Protein AF-A0A8J8GZQ0-F1 (afdb_monomer_lite)

Sequence (109 aa):
MQPTHFARNVGDPSVEITRISDRHWHALEDDQVVGRGEASPRPDGRLFLSIDAWHGTTFDRLARAMLAGLPKPLYTVVDEADHELRHQWERSGFTTGRREWELLVPTGP

pLDDT: mean 89.58, std 16.34, range [37.69, 98.75]

Secondary structure (DSSP, 8-state):
-PPP-----------EEEEEETTEEEEEETTEEEEEEEEEE-TTS-EEEEEEESSHHHHHHHHHHHHHHSPSPEE----TT-HHHHHHHHHTT----------------

Foldseek 3Di:
DDPDDPPPPPPPQDFDWDDPDLFKIFTDGPNDGQKIKGWDADPVRAIEIDIDGPDLVSLLVNLVVDVVSDDDDYHYDDDPVCPVVVVSVVVSVDDDDDDDDDDDDDPDD

Radius of gyration: 18.65 Å; chains: 1; bounding box: 48×33×66 Å

Structure (mmCIF, N/CA/C/O backbone):
data_AF-A0A8J8GZQ0-F1
#
_entry.id   AF-A0A8J8GZQ0-F1
#
loop_
_atom_site.group_PDB
_atom_site.id
_atom_site.type_symbol
_atom_site.label_atom_id
_atom_site.label_alt_id
_atom_site.label_comp_id
_atom_site.label_asym_id
_atom_site.label_entity_id
_atom_site.label_seq_id
_atom_site.pdbx_PDB_ins_code
_atom_site.Cartn_x
_atom_site.Cartn_y
_atom_site.Cartn_z
_atom_site.occupancy
_atom_site.B_iso_or_equiv
_atom_site.auth_seq_id
_atom_site.auth_comp_id
_atom_site.auth_asym_id
_atom_site.auth_atom_id
_atom_site.pdbx_PDB_model_num
ATOM 1 N N . MET A 1 1 ? 36.432 -10.628 -37.897 1.00 40.78 1 MET A N 1
ATOM 2 C CA . MET A 1 1 ? 35.692 -11.132 -36.721 1.00 40.78 1 MET A CA 1
ATOM 3 C C . MET A 1 1 ? 34.780 -10.017 -36.237 1.00 40.78 1 MET A C 1
ATOM 5 O O . MET A 1 1 ? 35.281 -9.041 -35.702 1.00 40.78 1 MET A O 1
ATOM 9 N N . GLN A 1 2 ? 33.482 -10.102 -36.527 1.00 37.69 2 GLN A N 1
ATOM 10 C CA . GLN A 1 2 ? 32.468 -9.226 -35.929 1.00 37.69 2 GLN A CA 1
ATOM 11 C C . GLN A 1 2 ? 31.944 -9.904 -34.657 1.00 37.69 2 GLN A C 1
ATOM 13 O O . GLN A 1 2 ? 31.801 -11.129 -34.673 1.00 37.69 2 GLN A O 1
ATOM 18 N N . PRO A 1 3 ? 31.655 -9.166 -33.574 1.00 38.28 3 PRO A N 1
ATOM 19 C CA . PRO A 1 3 ? 30.950 -9.745 -32.446 1.00 38.28 3 PRO A CA 1
ATOM 20 C C . PRO A 1 3 ? 29.499 -9.992 -32.871 1.00 38.28 3 PRO A C 1
ATOM 22 O O . PRO A 1 3 ? 28.787 -9.079 -33.286 1.00 38.28 3 PRO A O 1
ATOM 25 N N . THR A 1 4 ? 29.083 -11.252 -32.822 1.00 46.50 4 THR A N 1
ATOM 26 C CA . THR A 1 4 ? 27.704 -11.676 -33.053 1.00 46.50 4 THR A CA 1
ATOM 27 C C . THR A 1 4 ? 26.788 -10.985 -32.052 1.00 46.50 4 THR A C 1
ATOM 29 O O . THR A 1 4 ? 26.922 -11.154 -30.841 1.00 46.50 4 THR A O 1
ATOM 32 N N . HIS A 1 5 ? 25.853 -10.204 -32.582 1.00 48.38 5 HIS A N 1
ATOM 33 C CA . HIS A 1 5 ? 24.752 -9.608 -31.846 1.00 48.38 5 HIS A CA 1
ATOM 34 C C . HIS A 1 5 ? 23.928 -10.744 -31.219 1.00 48.38 5 HIS A C 1
ATOM 36 O O . HIS A 1 5 ? 23.275 -11.506 -31.934 1.00 48.38 5 HIS A O 1
ATOM 42 N N . PHE A 1 6 ? 23.955 -10.884 -29.893 1.00 50.91 6 PHE A N 1
ATOM 43 C CA . PHE A 1 6 ? 22.961 -11.697 -29.202 1.00 50.91 6 PHE A CA 1
ATOM 44 C C . PHE A 1 6 ? 21.635 -10.948 -29.303 1.00 50.91 6 PHE A C 1
ATOM 46 O O . PHE A 1 6 ? 21.379 -9.995 -28.568 1.00 50.91 6 PHE A O 1
ATOM 53 N N . ALA A 1 7 ? 20.800 -11.337 -30.263 1.00 42.06 7 ALA A N 1
ATOM 54 C CA . ALA A 1 7 ? 19.395 -10.976 -30.256 1.00 42.06 7 ALA A CA 1
ATOM 55 C C . ALA A 1 7 ? 18.756 -11.678 -29.053 1.00 42.06 7 ALA A C 1
ATOM 57 O O . ALA A 1 7 ? 18.333 -12.831 -29.124 1.00 42.06 7 ALA A O 1
ATOM 58 N N . ARG A 1 8 ? 18.750 -10.992 -27.911 1.00 44.91 8 ARG A N 1
ATOM 59 C CA . ARG A 1 8 ? 17.936 -11.381 -26.771 1.00 44.91 8 ARG A CA 1
ATOM 60 C C . ARG A 1 8 ? 16.495 -11.098 -27.198 1.00 44.91 8 ARG A C 1
ATOM 62 O O . ARG A 1 8 ? 16.062 -9.952 -27.176 1.00 44.91 8 ARG A O 1
ATOM 69 N N . ASN A 1 9 ? 15.761 -12.125 -27.624 1.00 52.22 9 ASN A N 1
ATOM 70 C CA . ASN A 1 9 ? 14.302 -12.082 -27.537 1.00 52.22 9 ASN A CA 1
ATOM 71 C C . ASN A 1 9 ? 13.967 -12.131 -26.041 1.00 52.22 9 ASN A C 1
ATOM 73 O O . ASN A 1 9 ? 13.685 -13.192 -25.492 1.00 52.22 9 ASN A O 1
ATOM 77 N N . VAL A 1 10 ? 14.115 -10.991 -25.359 1.00 48.06 10 VAL A N 1
ATOM 78 C CA . VAL A 1 10 ? 13.599 -10.805 -24.005 1.00 48.06 10 VAL A CA 1
ATOM 79 C C . VAL A 1 10 ? 12.099 -10.684 -24.178 1.00 48.06 10 VAL A C 1
ATOM 81 O O . VAL A 1 10 ? 11.608 -9.646 -24.613 1.00 48.06 10 VAL A O 1
ATOM 84 N N . GLY A 1 11 ? 11.370 -11.761 -23.890 1.00 47.34 11 GLY A N 1
ATOM 85 C CA . GLY A 1 11 ? 10.017 -11.570 -23.391 1.00 47.34 11 GLY A CA 1
ATOM 86 C C . GLY A 1 11 ? 10.150 -10.631 -22.202 1.00 47.34 11 GLY A C 1
ATOM 87 O O . GLY A 1 11 ? 10.937 -10.929 -21.307 1.00 47.34 11 GLY A O 1
ATOM 88 N N . ASP A 1 12 ? 9.510 -9.466 -22.291 1.00 53.56 12 ASP A N 1
ATOM 89 C CA . ASP A 1 12 ? 9.480 -8.434 -21.252 1.00 53.56 12 ASP A CA 1
ATOM 90 C C . ASP A 1 12 ? 9.444 -9.117 -19.878 1.00 53.56 12 ASP A C 1
ATOM 92 O O . ASP A 1 12 ? 8.568 -9.973 -19.686 1.00 53.56 12 ASP A O 1
ATOM 96 N N . PRO A 1 13 ? 10.430 -8.880 -18.993 1.00 59.94 13 PRO A N 1
ATOM 97 C CA . PRO A 1 13 ? 10.562 -9.667 -17.781 1.00 59.94 13 PRO A CA 1
ATOM 98 C C . PRO A 1 13 ? 9.242 -9.611 -17.005 1.00 59.94 13 PRO A C 1
ATOM 100 O O . PRO A 1 13 ? 8.713 -8.555 -16.644 1.00 59.94 13 PRO A O 1
ATOM 103 N N . SER A 1 14 ? 8.607 -10.776 -16.881 1.00 82.69 14 SER A N 1
ATOM 104 C CA . SER A 1 14 ? 7.237 -10.844 -16.401 1.00 82.69 14 SER A CA 1
ATOM 105 C C . SER A 1 14 ? 7.252 -10.777 -14.885 1.00 82.69 14 SER A C 1
ATOM 107 O O . SER A 1 14 ? 7.448 -11.791 -14.225 1.00 82.69 14 SER A O 1
ATOM 109 N N . VAL A 1 15 ? 7.015 -9.588 -14.337 1.00 92.06 15 VAL A N 1
ATOM 110 C CA . VAL A 1 15 ? 6.839 -9.421 -12.893 1.00 92.06 15 VAL A CA 1
ATOM 111 C C . VAL A 1 15 ? 5.642 -10.255 -12.416 1.00 92.06 15 VAL A C 1
ATOM 113 O O . VAL A 1 15 ? 4.492 -9.951 -12.773 1.00 92.06 15 VAL A O 1
ATOM 116 N N . GLU A 1 16 ? 5.914 -11.283 -11.611 1.00 95.19 16 GLU A N 1
ATOM 117 C CA . GLU A 1 16 ? 4.924 -12.140 -10.950 1.00 95.19 16 GLU A CA 1
ATOM 118 C C . GLU A 1 16 ? 4.596 -11.589 -9.559 1.00 95.19 16 GLU A C 1
ATOM 120 O O . GLU A 1 16 ? 5.492 -11.202 -8.811 1.00 95.19 16 GLU A O 1
ATOM 125 N N . ILE A 1 17 ? 3.309 -11.547 -9.198 1.00 97.38 17 ILE A N 1
ATOM 126 C CA . ILE A 1 17 ? 2.867 -11.097 -7.873 1.00 97.38 17 ILE A CA 1
ATOM 127 C C . ILE A 1 17 ? 2.395 -12.290 -7.047 1.00 97.38 17 ILE A C 1
ATOM 129 O O . ILE A 1 17 ? 1.372 -12.899 -7.361 1.00 97.38 17 ILE A O 1
ATOM 133 N N . THR A 1 18 ? 3.070 -12.541 -5.930 1.00 96.81 18 THR A N 1
ATOM 134 C CA . THR A 1 18 ? 2.761 -13.643 -5.015 1.00 96.81 18 THR A CA 1
ATOM 135 C C . THR A 1 18 ? 2.321 -13.098 -3.666 1.00 96.81 18 THR A C 1
ATOM 137 O O . THR A 1 18 ? 3.043 -12.337 -3.022 1.00 96.81 18 THR A O 1
ATOM 140 N N . ARG A 1 19 ? 1.139 -13.512 -3.197 1.00 97.56 19 ARG A N 1
ATOM 141 C CA . ARG A 1 19 ? 0.699 -13.269 -1.818 1.00 97.56 19 ARG A CA 1
ATOM 142 C C . ARG A 1 19 ? 1.377 -14.288 -0.908 1.00 97.56 19 ARG A C 1
ATOM 144 O O . ARG A 1 19 ? 1.025 -15.461 -0.927 1.00 97.56 19 ARG A O 1
ATOM 151 N N . ILE A 1 20 ? 2.356 -13.841 -0.131 1.00 97.00 20 ILE A N 1
ATOM 152 C CA . ILE A 1 20 ? 3.182 -14.713 0.719 1.00 97.00 20 ILE A CA 1
ATOM 153 C C . ILE A 1 20 ? 2.588 -14.911 2.120 1.00 97.00 20 ILE A C 1
ATOM 155 O O . ILE A 1 20 ? 2.977 -15.823 2.842 1.00 97.00 20 ILE A O 1
ATOM 159 N N . SER A 1 21 ? 1.644 -14.057 2.518 1.00 96.50 21 SER A N 1
ATOM 160 C CA . SER A 1 21 ? 0.809 -14.234 3.708 1.00 96.50 21 SER A CA 1
ATOM 161 C C . SER A 1 21 ? -0.487 -13.439 3.563 1.00 96.50 21 SER A C 1
ATOM 163 O O . SER A 1 21 ? -0.650 -12.666 2.616 1.00 96.50 21 SER A O 1
ATOM 165 N N . ASP A 1 22 ? -1.389 -13.540 4.538 1.00 95.12 22 ASP A N 1
ATOM 166 C CA . ASP A 1 22 ? -2.644 -12.779 4.562 1.00 95.12 22 ASP A CA 1
ATOM 167 C C . ASP A 1 22 ? -2.463 -11.268 4.360 1.00 95.12 22 ASP A C 1
ATOM 169 O O . ASP A 1 22 ? -3.403 -10.586 3.959 1.00 95.12 22 ASP A O 1
ATOM 173 N N . ARG A 1 23 ? -1.279 -10.715 4.628 1.00 97.00 23 ARG A N 1
ATOM 174 C CA . ARG A 1 23 ? -1.036 -9.267 4.591 1.00 97.00 23 ARG A CA 1
ATOM 175 C C . ARG A 1 23 ? 0.227 -8.851 3.852 1.00 97.00 23 ARG A C 1
ATOM 177 O O . ARG A 1 23 ? 0.562 -7.674 3.892 1.00 97.00 23 ARG A O 1
ATOM 184 N N . HIS A 1 24 ? 0.905 -9.783 3.189 1.00 98.50 24 HIS A N 1
ATOM 185 C CA . HIS A 1 24 ? 2.155 -9.489 2.497 1.00 98.50 24 HIS A CA 1
ATOM 186 C C . HIS A 1 24 ? 2.158 -10.057 1.084 1.00 98.50 24 HIS A C 1
ATOM 188 O O . HIS A 1 24 ? 1.732 -11.192 0.848 1.00 98.50 24 HIS A O 1
ATOM 194 N N . TRP A 1 25 ? 2.700 -9.267 0.165 1.00 98.62 25 TRP A N 1
ATOM 195 C CA . TRP A 1 25 ? 2.886 -9.598 -1.239 1.00 98.62 25 TRP A CA 1
ATOM 196 C C . TRP A 1 25 ? 4.327 -9.333 -1.645 1.00 98.62 25 TRP A C 1
ATOM 198 O O . TRP A 1 25 ? 4.924 -8.350 -1.209 1.00 98.62 25 TRP A O 1
ATOM 208 N N . HIS A 1 26 ? 4.856 -10.178 -2.519 1.00 98.56 26 HIS A N 1
ATOM 209 C CA . HIS A 1 26 ? 6.108 -9.947 -3.225 1.00 98.56 26 HIS A CA 1
ATOM 210 C C . HIS A 1 26 ? 5.841 -9.825 -4.722 1.00 98.56 26 HIS A C 1
ATOM 212 O O . HIS A 1 26 ? 5.012 -10.552 -5.268 1.00 98.56 26 HIS A O 1
ATOM 218 N N . ALA A 1 27 ? 6.571 -8.921 -5.365 1.00 98.06 27 ALA A N 1
ATOM 219 C CA . ALA A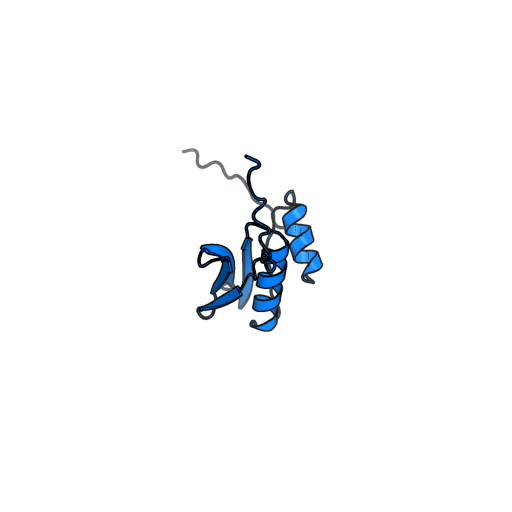 1 27 ? 6.756 -8.890 -6.802 1.00 98.06 27 ALA A CA 1
ATOM 220 C C . ALA A 1 27 ? 8.113 -9.514 -7.130 1.00 98.06 27 ALA A C 1
ATOM 222 O O . ALA A 1 27 ? 9.131 -9.080 -6.584 1.00 98.06 27 ALA A O 1
ATOM 223 N N . LEU A 1 28 ? 8.113 -10.528 -7.988 1.00 96.69 28 LEU A N 1
ATOM 224 C CA . LEU A 1 28 ? 9.294 -11.284 -8.379 1.00 96.69 28 LEU A CA 1
ATOM 225 C C . LEU A 1 28 ? 9.604 -11.056 -9.857 1.00 96.69 28 LEU A C 1
ATOM 227 O O . LEU A 1 28 ? 8.710 -11.121 -10.699 1.00 96.69 28 LEU A O 1
ATOM 231 N N . GLU A 1 29 ? 10.872 -10.812 -10.154 1.00 93.94 29 GLU A N 1
ATOM 232 C CA . GLU A 1 29 ? 11.435 -10.752 -11.501 1.00 93.94 29 GLU A CA 1
ATOM 233 C C . GLU A 1 29 ? 12.716 -11.587 -11.493 1.00 93.94 29 GLU A C 1
ATOM 235 O O . GLU A 1 29 ? 13.598 -11.322 -10.681 1.00 93.94 29 GLU A O 1
ATOM 240 N N . ASP A 1 30 ? 12.794 -12.631 -12.324 1.00 90.38 30 ASP A N 1
ATOM 241 C CA . ASP A 1 30 ? 13.918 -13.584 -12.337 1.00 90.38 30 ASP A CA 1
ATOM 242 C C . ASP A 1 30 ? 14.296 -14.094 -10.921 1.00 90.38 30 ASP A C 1
ATOM 244 O O . ASP A 1 30 ? 15.457 -14.073 -10.515 1.00 90.38 30 ASP A O 1
ATOM 248 N N . ASP A 1 31 ? 13.285 -14.507 -10.140 1.00 87.12 31 ASP A N 1
ATOM 249 C CA . ASP A 1 31 ? 13.379 -14.943 -8.731 1.00 87.12 31 ASP A CA 1
ATOM 250 C C . ASP A 1 31 ? 13.888 -13.882 -7.731 1.00 87.12 31 ASP A C 1
ATOM 252 O O . ASP A 1 31 ? 14.038 -14.151 -6.534 1.00 87.12 31 ASP A O 1
ATOM 256 N N . GLN A 1 32 ? 14.097 -12.644 -8.178 1.00 94.62 32 GLN A N 1
ATOM 257 C CA . GLN A 1 32 ? 14.477 -11.525 -7.332 1.00 94.62 32 GLN A CA 1
ATOM 258 C C . GLN A 1 32 ? 13.251 -10.734 -6.878 1.00 94.62 32 GLN A C 1
ATOM 260 O O . GLN A 1 32 ? 12.377 -10.391 -7.669 1.00 94.62 32 GLN A O 1
ATOM 265 N N . VAL A 1 33 ? 13.195 -10.391 -5.588 1.00 97.19 33 VAL A N 1
ATOM 266 C CA . VAL A 1 33 ? 12.141 -9.510 -5.066 1.00 97.19 33 VAL A CA 1
ATOM 267 C C . VAL A 1 33 ? 12.408 -8.077 -5.521 1.00 97.19 33 VAL A C 1
ATOM 269 O O . VAL A 1 33 ? 13.283 -7.407 -4.971 1.00 97.19 33 VAL A O 1
ATOM 272 N N . VAL A 1 34 ? 11.619 -7.617 -6.489 1.00 97.69 34 VAL A N 1
ATOM 273 C CA . VAL A 1 34 ? 11.672 -6.265 -7.077 1.00 97.69 34 VAL A CA 1
ATOM 274 C C . VAL A 1 34 ? 10.598 -5.326 -6.526 1.00 97.69 34 VAL A C 1
ATOM 276 O O . VAL A 1 34 ? 10.539 -4.144 -6.871 1.00 97.69 34 VAL A O 1
ATOM 279 N N . GLY A 1 35 ? 9.733 -5.847 -5.656 1.00 98.19 35 GLY A N 1
ATOM 280 C CA . GLY A 1 35 ? 8.783 -5.047 -4.901 1.00 98.19 35 GLY A CA 1
ATOM 281 C C . GLY A 1 35 ? 8.093 -5.830 -3.792 1.00 98.19 35 GLY A C 1
ATOM 282 O O . GLY A 1 35 ? 8.030 -7.062 -3.807 1.00 98.19 35 GLY A O 1
ATOM 283 N N . ARG A 1 36 ? 7.575 -5.102 -2.810 1.00 98.75 36 ARG A N 1
ATOM 284 C CA . ARG A 1 36 ? 6.855 -5.623 -1.652 1.00 98.75 36 ARG A CA 1
ATOM 285 C C . ARG A 1 36 ? 5.606 -4.798 -1.418 1.00 98.75 36 ARG A C 1
ATOM 287 O O . ARG A 1 36 ? 5.621 -3.583 -1.575 1.00 98.75 36 ARG A O 1
ATOM 294 N N . GLY A 1 37 ? 4.540 -5.474 -1.019 1.00 98.62 37 GLY A N 1
ATOM 295 C CA . GLY A 1 37 ? 3.312 -4.849 -0.554 1.00 98.62 37 GLY A CA 1
ATOM 296 C C . GLY A 1 37 ? 2.962 -5.355 0.837 1.00 98.62 37 GLY A C 1
ATOM 297 O O . GLY A 1 37 ? 3.034 -6.560 1.085 1.00 98.62 37 GLY A O 1
ATOM 298 N N . GLU A 1 38 ? 2.556 -4.455 1.724 1.00 98.69 38 GLU A N 1
ATOM 299 C CA . GLU A 1 38 ? 2.091 -4.784 3.071 1.00 98.69 38 GLU A CA 1
ATOM 300 C C . GLU A 1 38 ? 0.731 -4.136 3.350 1.00 98.69 38 GLU A C 1
ATOM 302 O O . GLU A 1 38 ? 0.469 -3.005 2.941 1.00 98.69 38 GLU A O 1
ATOM 307 N N . ALA A 1 39 ? -0.136 -4.862 4.059 1.00 98.62 39 ALA A N 1
ATOM 308 C CA . ALA A 1 39 ? -1.381 -4.344 4.611 1.00 98.62 39 ALA A CA 1
ATOM 309 C C . ALA A 1 39 ? -1.362 -4.387 6.150 1.00 98.62 39 ALA A C 1
ATOM 311 O O . ALA A 1 39 ? -1.479 -5.455 6.754 1.00 98.62 39 ALA A O 1
ATOM 312 N N . SER A 1 40 ? -1.284 -3.229 6.798 1.00 98.19 40 SER A N 1
ATOM 313 C CA . SER A 1 40 ? -1.142 -3.104 8.251 1.00 98.19 40 SER A CA 1
ATOM 314 C C . SER A 1 40 ? -2.447 -2.580 8.878 1.00 98.19 40 SER A C 1
ATOM 316 O O . SER A 1 40 ? -2.884 -1.466 8.561 1.00 98.19 40 SER A O 1
ATOM 318 N N . PRO A 1 41 ? -3.127 -3.343 9.758 1.00 96.94 41 PRO A N 1
ATOM 319 C CA . PRO A 1 41 ? -4.314 -2.848 10.446 1.00 96.94 41 PRO A CA 1
ATOM 320 C C . PRO A 1 41 ? -3.934 -1.826 11.519 1.00 96.94 41 PRO A C 1
ATOM 322 O O . PRO A 1 41 ? -2.876 -1.909 12.146 1.00 96.94 41 PRO A O 1
ATOM 325 N N . ARG A 1 42 ? -4.842 -0.897 11.790 1.00 94.25 42 ARG A N 1
ATOM 326 C CA . ARG A 1 42 ? -4.755 0.035 12.913 1.00 94.25 42 ARG A CA 1
ATOM 327 C C . ARG A 1 42 ? -5.786 -0.331 13.990 1.00 94.25 42 ARG A C 1
ATOM 329 O O . ARG A 1 42 ? -6.803 -0.948 13.670 1.00 94.25 42 ARG A O 1
ATOM 336 N N . PRO A 1 43 ? -5.560 0.052 15.263 1.00 96.38 43 PRO A N 1
ATOM 337 C CA . PRO A 1 43 ? -6.504 -0.219 16.355 1.00 96.38 43 PRO A CA 1
ATOM 338 C C . PRO A 1 43 ? -7.925 0.318 16.128 1.00 96.38 43 PRO A C 1
ATOM 340 O O . PRO A 1 43 ? -8.869 -0.174 16.734 1.00 96.38 43 PRO A O 1
ATOM 34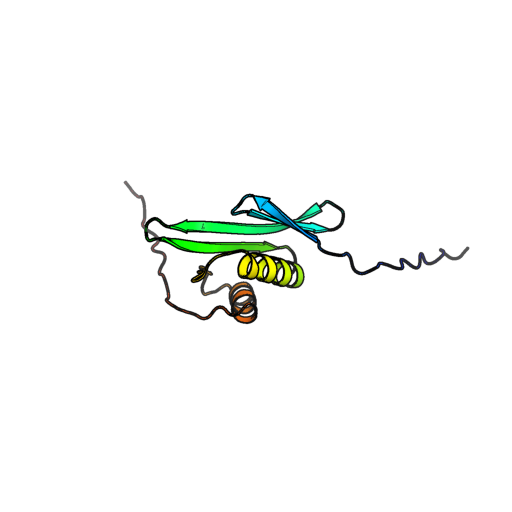3 N N . ASP A 1 44 ? -8.086 1.305 15.246 1.00 94.38 44 ASP A N 1
ATOM 344 C CA . ASP A 1 44 ? -9.377 1.879 14.852 1.00 94.38 44 ASP A CA 1
ATOM 345 C C . ASP A 1 44 ? -10.101 1.089 13.741 1.00 94.38 44 ASP A C 1
ATOM 347 O O . ASP A 1 44 ? -11.113 1.545 13.211 1.00 94.38 44 ASP A O 1
ATOM 351 N N . GLY A 1 45 ? -9.586 -0.087 13.369 1.00 95.12 45 GLY A N 1
ATOM 352 C CA . GLY A 1 45 ? -10.171 -0.972 12.362 1.00 95.12 45 GLY A CA 1
ATOM 353 C C . GLY A 1 45 ? -9.822 -0.614 10.916 1.00 95.12 45 GLY A C 1
ATOM 354 O O . GLY A 1 45 ? -10.196 -1.356 10.008 1.00 95.12 45 GLY A O 1
ATOM 355 N N . ARG A 1 46 ? -9.090 0.480 10.669 1.00 97.00 46 ARG A N 1
ATOM 356 C CA . ARG A 1 46 ? -8.649 0.850 9.317 1.00 97.00 46 ARG A CA 1
ATOM 357 C C . ARG A 1 46 ? -7.483 -0.023 8.857 1.00 97.00 46 ARG A C 1
ATOM 359 O O . ARG A 1 46 ? -6.609 -0.372 9.650 1.00 97.00 46 ARG A O 1
ATOM 366 N N . LEU A 1 47 ? -7.440 -0.331 7.561 1.00 98.25 47 LEU A N 1
ATOM 367 C CA . LEU A 1 47 ? -6.359 -1.095 6.937 1.00 98.25 47 LEU A CA 1
ATOM 368 C C . LEU A 1 47 ? -5.516 -0.185 6.039 1.00 98.25 47 LEU A C 1
ATOM 370 O O . LEU A 1 47 ? -6.032 0.388 5.079 1.00 98.25 47 LEU A O 1
ATOM 374 N N . PHE A 1 48 ? -4.234 -0.042 6.373 1.00 98.25 48 PHE A N 1
ATOM 375 C CA . PHE A 1 48 ? -3.289 0.799 5.643 1.00 98.25 48 PHE A CA 1
ATOM 376 C C . PHE A 1 48 ? -2.402 -0.040 4.733 1.00 98.25 48 PHE A C 1
ATOM 378 O O . PHE A 1 48 ? -1.966 -1.115 5.131 1.00 98.25 48 PHE A O 1
ATOM 385 N N . LEU A 1 49 ? -2.141 0.453 3.529 1.00 98.62 49 LEU A N 1
ATOM 386 C CA . LEU A 1 49 ? -1.279 -0.176 2.543 1.00 98.62 49 LEU A CA 1
ATOM 387 C C . LEU A 1 49 ? 0.061 0.549 2.472 1.00 98.62 49 LEU A C 1
ATOM 389 O O . LEU A 1 49 ? 0.108 1.776 2.525 1.00 98.62 49 LEU A O 1
ATOM 393 N N . SER A 1 50 ? 1.122 -0.224 2.286 1.00 98.44 50 SER A N 1
ATOM 394 C CA . SER A 1 50 ? 2.444 0.252 1.891 1.00 98.44 50 SER A CA 1
ATOM 395 C C . SER A 1 50 ? 2.919 -0.570 0.699 1.00 98.44 50 SER A C 1
ATOM 397 O O . SER A 1 50 ? 2.690 -1.782 0.661 1.00 98.44 50 SER A O 1
ATOM 399 N N . ILE A 1 51 ? 3.549 0.082 -0.276 1.00 98.62 51 ILE A N 1
ATOM 400 C CA . ILE A 1 51 ? 4.210 -0.573 -1.405 1.00 98.62 51 ILE A CA 1
ATOM 401 C C . ILE A 1 51 ? 5.582 0.064 -1.574 1.00 98.62 51 ILE A C 1
ATOM 403 O O . ILE A 1 51 ? 5.689 1.282 -1.678 1.00 98.62 51 ILE A O 1
ATOM 407 N N . ASP A 1 52 ? 6.598 -0.784 -1.642 1.00 97.75 52 ASP A N 1
ATOM 408 C CA . ASP A 1 52 ? 7.953 -0.432 -2.049 1.00 97.75 52 ASP A CA 1
ATOM 409 C C . ASP A 1 52 ? 8.281 -1.228 -3.312 1.00 97.75 52 ASP A C 1
ATOM 411 O O . ASP A 1 52 ? 8.113 -2.449 -3.340 1.00 97.75 52 ASP A O 1
ATOM 415 N N . ALA A 1 53 ? 8.682 -0.555 -4.383 1.00 97.12 53 ALA A N 1
ATOM 416 C CA . ALA A 1 53 ? 8.937 -1.186 -5.669 1.00 97.12 53 ALA A CA 1
ATOM 417 C C . ALA A 1 53 ? 9.996 -0.414 -6.447 1.00 97.12 53 ALA A C 1
ATOM 419 O O . ALA A 1 53 ? 10.024 0.812 -6.432 1.00 97.12 53 ALA A O 1
ATOM 420 N N . TRP A 1 54 ? 10.831 -1.135 -7.192 1.00 94.31 54 TRP A N 1
ATOM 421 C CA . TRP A 1 54 ? 11.895 -0.513 -7.985 1.00 94.31 54 TRP A CA 1
ATOM 422 C C . TRP A 1 54 ? 11.374 0.298 -9.173 1.00 94.31 54 TRP A C 1
ATOM 424 O O . TRP A 1 54 ? 12.029 1.236 -9.618 1.00 94.31 54 TRP A O 1
ATOM 434 N N . HIS A 1 55 ? 10.203 -0.070 -9.699 1.00 92.88 55 HIS A N 1
ATOM 435 C CA . HIS A 1 55 ? 9.617 0.533 -10.891 1.00 92.88 55 HIS A CA 1
ATOM 436 C C . HIS A 1 55 ? 8.125 0.806 -10.685 1.00 92.88 55 HIS A C 1
ATOM 438 O O . HIS A 1 55 ? 7.410 -0.005 -10.091 1.00 92.88 55 HIS A O 1
ATOM 444 N N . GLY A 1 56 ? 7.623 1.899 -11.268 1.00 94.75 56 GLY A N 1
ATOM 445 C CA . GLY A 1 56 ? 6.200 2.253 -11.202 1.00 94.75 56 GLY A CA 1
ATOM 446 C C . GLY A 1 56 ? 5.267 1.193 -11.806 1.00 94.75 56 GLY A C 1
ATOM 447 O O . GLY A 1 56 ? 4.150 1.007 -11.339 1.00 94.75 56 GLY A O 1
ATOM 448 N N . THR A 1 57 ? 5.720 0.420 -12.797 1.00 94.81 57 THR A N 1
ATOM 449 C CA . THR A 1 57 ? 4.939 -0.703 -13.351 1.00 94.81 57 THR A CA 1
ATOM 450 C C . THR A 1 57 ? 4.803 -1.865 -12.363 1.00 94.81 57 THR A C 1
ATOM 452 O O . THR A 1 57 ? 3.738 -2.481 -12.280 1.00 94.81 57 THR A O 1
ATOM 455 N N . THR A 1 58 ? 5.852 -2.155 -11.588 1.00 96.69 58 THR A N 1
ATOM 456 C CA . THR A 1 58 ? 5.821 -3.124 -10.482 1.00 96.69 58 THR A CA 1
ATOM 457 C C . THR A 1 58 ? 4.886 -2.647 -9.377 1.00 96.69 58 THR A C 1
ATOM 459 O O . THR A 1 58 ? 4.076 -3.435 -8.884 1.00 96.69 58 THR A O 1
ATOM 462 N N . PHE A 1 59 ? 4.936 -1.352 -9.045 1.00 98.06 59 PHE A N 1
ATOM 463 C CA . PHE A 1 59 ? 3.993 -0.725 -8.122 1.00 98.06 59 PHE A CA 1
ATOM 464 C C . PHE A 1 59 ? 2.544 -0.927 -8.584 1.00 98.06 59 PHE A C 1
ATOM 466 O O . PHE A 1 59 ? 1.734 -1.465 -7.831 1.00 98.06 59 PHE A O 1
ATOM 473 N N . ASP A 1 60 ? 2.226 -0.578 -9.837 1.00 97.00 60 ASP A N 1
ATOM 474 C CA . ASP A 1 60 ? 0.870 -0.688 -10.393 1.00 97.00 60 ASP A CA 1
ATOM 475 C C . ASP A 1 60 ? 0.343 -2.138 -10.305 1.00 97.00 60 ASP A C 1
ATOM 477 O O . ASP A 1 60 ? -0.824 -2.382 -9.976 1.00 97.00 60 ASP A O 1
ATOM 481 N N . ARG A 1 61 ? 1.211 -3.132 -10.553 1.00 96.94 61 ARG A N 1
ATOM 482 C CA . ARG A 1 61 ? 0.869 -4.560 -10.429 1.00 96.94 61 ARG A CA 1
ATOM 483 C C . ARG A 1 61 ? 0.603 -4.975 -8.980 1.00 96.94 61 ARG A C 1
ATOM 485 O O . ARG A 1 61 ? -0.399 -5.651 -8.732 1.00 96.94 61 ARG A O 1
ATOM 492 N N . LEU A 1 62 ? 1.457 -4.568 -8.038 1.00 98.44 62 LEU A N 1
ATOM 493 C CA . LEU A 1 62 ? 1.265 -4.832 -6.607 1.00 98.44 62 LEU A CA 1
ATOM 494 C C . LEU A 1 62 ? -0.023 -4.188 -6.095 1.00 98.44 62 LEU A C 1
ATOM 496 O O . LEU A 1 62 ? -0.851 -4.875 -5.493 1.00 98.44 62 LEU A O 1
ATOM 500 N N . ALA A 1 63 ? -0.237 -2.908 -6.402 1.00 98.38 63 ALA A N 1
ATOM 501 C CA . ALA A 1 63 ? -1.424 -2.167 -5.999 1.00 98.38 63 ALA A CA 1
ATOM 502 C C . ALA A 1 63 ? -2.691 -2.858 -6.507 1.00 98.38 63 ALA A C 1
ATOM 504 O O . ALA A 1 63 ? -3.596 -3.151 -5.725 1.00 98.38 63 ALA A O 1
ATOM 505 N N . ARG A 1 64 ? -2.734 -3.230 -7.792 1.00 98.00 64 ARG A N 1
ATOM 506 C CA . ARG A 1 64 ? -3.874 -3.956 -8.366 1.00 98.00 64 ARG A CA 1
ATOM 507 C C . ARG A 1 64 ? -4.152 -5.276 -7.641 1.00 98.00 64 ARG A C 1
ATOM 509 O O . ARG A 1 64 ? -5.312 -5.570 -7.350 1.00 98.00 64 ARG A O 1
ATOM 516 N N . ALA A 1 65 ? -3.117 -6.067 -7.358 1.00 98.12 65 ALA A N 1
ATOM 517 C CA . ALA A 1 65 ? -3.267 -7.348 -6.672 1.00 98.12 65 ALA A CA 1
ATOM 518 C C . ALA A 1 65 ? -3.778 -7.176 -5.231 1.00 98.12 65 ALA A C 1
ATOM 520 O O . ALA A 1 65 ? -4.702 -7.878 -4.813 1.00 98.12 65 ALA A O 1
ATOM 521 N N . MET A 1 66 ? -3.229 -6.212 -4.487 1.00 98.50 66 MET A N 1
ATOM 522 C CA . MET A 1 66 ? -3.643 -5.906 -3.114 1.00 98.50 66 MET A CA 1
ATOM 523 C C . MET A 1 66 ? -5.086 -5.395 -3.061 1.00 98.50 66 MET A C 1
ATOM 525 O O . MET A 1 66 ? -5.885 -5.891 -2.269 1.00 98.50 66 MET A O 1
ATOM 529 N N . LEU A 1 67 ? -5.450 -4.459 -3.944 1.00 98.00 67 LEU A N 1
ATOM 530 C CA . LEU A 1 67 ? -6.793 -3.874 -4.011 1.00 98.00 67 LEU A CA 1
ATOM 531 C C . LEU A 1 67 ? -7.880 -4.896 -4.366 1.00 98.00 67 LEU A C 1
ATOM 533 O O . LEU A 1 67 ? -9.017 -4.759 -3.916 1.00 98.00 67 LEU A O 1
ATOM 537 N N . ALA A 1 68 ? -7.548 -5.911 -5.166 1.00 97.00 68 ALA A N 1
ATOM 538 C CA . ALA A 1 68 ? -8.466 -7.000 -5.489 1.00 97.00 68 ALA A CA 1
ATOM 539 C C . ALA A 1 68 ? -8.615 -8.011 -4.337 1.00 97.00 68 ALA A C 1
ATOM 541 O O . ALA A 1 68 ? -9.663 -8.640 -4.204 1.00 97.00 68 ALA A O 1
ATOM 542 N N . GLY A 1 69 ? -7.571 -8.185 -3.522 1.00 94.81 69 GLY A N 1
ATOM 543 C CA . GLY A 1 69 ? -7.498 -9.220 -2.488 1.00 94.81 69 GLY A CA 1
ATOM 544 C C . GLY A 1 69 ? -7.879 -8.779 -1.073 1.00 94.81 69 GLY A C 1
ATOM 545 O O . GLY A 1 69 ? -7.843 -9.615 -0.165 1.00 94.81 69 GLY A O 1
ATOM 546 N N . LEU A 1 70 ? -8.199 -7.498 -0.865 1.00 97.31 70 LEU A N 1
ATOM 547 C CA . LEU A 1 70 ? -8.438 -6.912 0.455 1.00 97.31 70 LEU A CA 1
ATOM 548 C C . LEU A 1 70 ? -9.822 -6.253 0.573 1.00 97.31 70 LEU A C 1
ATOM 550 O O . LEU A 1 70 ? -10.317 -5.664 -0.391 1.00 97.31 70 LEU A O 1
ATOM 554 N N . PRO A 1 71 ? -10.454 -6.313 1.761 1.00 96.19 71 PRO A N 1
ATOM 555 C CA . PRO A 1 71 ? -11.716 -5.628 2.004 1.00 96.19 71 PRO A CA 1
ATOM 556 C C . PRO A 1 71 ? -11.522 -4.106 2.009 1.00 96.19 71 PRO A C 1
ATOM 558 O O . PRO A 1 71 ? -10.518 -3.592 2.497 1.00 96.19 71 PRO A O 1
ATOM 561 N N . LYS A 1 72 ? -12.517 -3.382 1.493 1.00 95.81 72 LYS A N 1
ATOM 562 C CA . LYS A 1 72 ? -12.578 -1.913 1.529 1.00 95.81 72 LYS A CA 1
ATOM 563 C C . LYS A 1 72 ? -13.270 -1.428 2.816 1.00 95.81 72 LYS A C 1
ATOM 565 O O . LYS A 1 72 ? -14.138 -2.145 3.317 1.00 95.81 72 LYS A O 1
ATOM 570 N N . PRO A 1 73 ? -12.977 -0.209 3.309 1.00 96.62 73 PRO A N 1
ATOM 571 C CA . PRO A 1 73 ? -12.060 0.792 2.749 1.00 96.62 73 PRO A CA 1
ATOM 572 C C . PRO A 1 73 ? -10.577 0.494 3.024 1.00 96.62 73 PRO A C 1
ATOM 574 O O . PRO A 1 73 ? -10.234 -0.128 4.025 1.00 96.62 73 PRO A O 1
ATOM 577 N N . LEU A 1 74 ? -9.709 0.982 2.133 1.00 98.19 74 LEU A N 1
ATOM 578 C CA . LEU A 1 74 ? -8.250 0.872 2.222 1.00 98.19 74 LEU A CA 1
ATOM 579 C C . LEU A 1 74 ? -7.646 2.273 2.282 1.00 98.19 74 LEU A C 1
ATOM 581 O O . LEU A 1 74 ? -8.160 3.196 1.649 1.00 98.19 74 LEU A O 1
ATOM 585 N N . TYR A 1 75 ? -6.566 2.423 3.039 1.00 98.06 75 TYR A N 1
ATOM 586 C CA . TYR A 1 75 ? -5.899 3.702 3.277 1.00 98.06 75 TYR A CA 1
ATOM 587 C C . TYR A 1 75 ? -4.416 3.596 2.936 1.00 98.06 75 TYR A C 1
ATOM 589 O O . TYR A 1 75 ? -3.851 2.511 2.937 1.00 98.06 75 TYR A O 1
ATOM 597 N N . THR A 1 76 ? -3.776 4.723 2.671 1.00 97.88 76 THR A N 1
ATOM 598 C CA . THR A 1 76 ? -2.318 4.848 2.608 1.00 97.88 76 THR A CA 1
ATOM 599 C C . THR A 1 76 ? -1.944 6.213 3.178 1.00 97.88 76 THR A C 1
ATOM 601 O O . THR A 1 76 ? -2.805 7.093 3.293 1.00 97.88 76 THR A O 1
ATOM 604 N N . VAL A 1 77 ? -0.688 6.374 3.573 1.00 96.06 77 VAL A N 1
ATOM 605 C CA . VAL A 1 77 ? -0.099 7.665 3.930 1.00 96.06 77 VAL A CA 1
ATOM 606 C C . VAL A 1 77 ? 1.118 7.840 3.044 1.00 96.06 77 VAL A C 1
ATOM 608 O O . VAL A 1 77 ? 1.91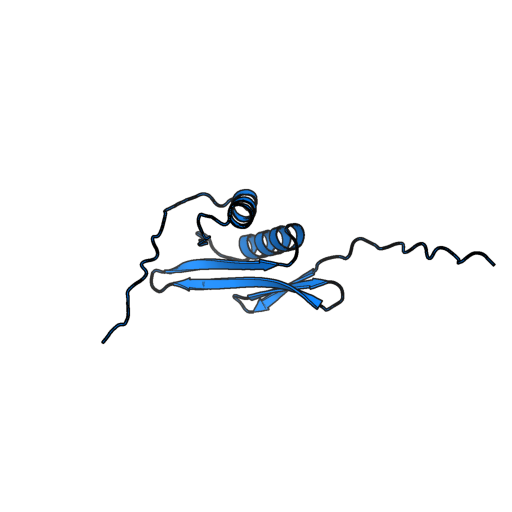4 6.918 2.895 1.00 96.06 77 VAL A O 1
ATOM 611 N N . VAL A 1 78 ? 1.233 9.018 2.452 1.00 95.44 78 VAL A N 1
ATOM 612 C CA . VAL A 1 78 ? 2.383 9.417 1.647 1.00 95.44 78 VAL A CA 1
ATOM 613 C C . VAL A 1 78 ? 2.900 10.732 2.195 1.00 95.44 78 VAL A C 1
ATOM 615 O O . VAL A 1 78 ? 2.109 11.547 2.681 1.00 95.44 78 VAL A O 1
ATOM 618 N N . ASP A 1 79 ? 4.209 10.932 2.107 1.00 93.75 79 ASP A N 1
ATOM 619 C CA . ASP A 1 79 ? 4.800 12.242 2.345 1.00 93.75 79 ASP A CA 1
ATOM 620 C C . ASP A 1 79 ? 4.232 13.253 1.326 1.00 93.75 79 ASP A C 1
ATOM 622 O O . ASP A 1 79 ? 4.044 12.926 0.151 1.00 93.75 79 ASP A O 1
ATOM 626 N N . GLU A 1 80 ? 3.907 14.475 1.761 1.00 92.19 80 GLU A N 1
ATOM 627 C CA . GLU A 1 80 ? 3.293 15.479 0.877 1.00 92.19 80 GLU A CA 1
ATOM 628 C C . GLU A 1 80 ? 4.243 15.941 -0.247 1.00 92.19 80 GLU A C 1
ATOM 630 O O . GLU A 1 80 ? 3.778 16.304 -1.337 1.00 92.19 80 GLU A O 1
ATOM 635 N N . ALA A 1 81 ? 5.555 15.896 -0.006 1.00 95.06 81 ALA A N 1
ATOM 636 C CA . ALA A 1 81 ? 6.589 16.212 -0.983 1.00 95.06 81 ALA A CA 1
ATOM 637 C C . ALA A 1 81 ? 6.890 15.046 -1.943 1.00 95.06 81 ALA A C 1
ATOM 639 O O . ALA A 1 81 ? 7.446 15.285 -3.017 1.00 95.06 81 ALA A O 1
ATOM 640 N N . ASP A 1 82 ? 6.483 13.811 -1.626 1.00 95.94 82 ASP A N 1
ATOM 641 C CA . ASP A 1 82 ? 6.634 12.663 -2.528 1.00 95.94 82 ASP A CA 1
ATOM 642 C C . ASP A 1 82 ? 5.517 12.630 -3.585 1.00 95.94 82 ASP A C 1
ATOM 644 O O . ASP A 1 82 ? 4.516 11.905 -3.520 1.00 95.94 82 ASP A O 1
ATOM 648 N N . HIS A 1 83 ? 5.679 13.490 -4.588 1.00 96.56 83 HIS A N 1
ATOM 649 C CA . HIS A 1 83 ? 4.718 13.640 -5.674 1.00 96.56 83 HIS A CA 1
ATOM 650 C C . HIS A 1 83 ? 4.609 12.402 -6.568 1.00 96.56 83 HIS A C 1
ATOM 652 O O . HIS A 1 83 ? 3.530 12.157 -7.115 1.00 96.56 83 HIS A O 1
ATOM 658 N N . GLU A 1 84 ? 5.690 11.637 -6.730 1.00 95.62 84 GLU A N 1
ATOM 659 C CA . GLU A 1 84 ? 5.686 10.439 -7.567 1.00 95.62 84 GLU A CA 1
ATOM 660 C C . GLU A 1 84 ? 4.868 9.332 -6.906 1.00 95.62 84 GLU A C 1
ATOM 662 O O . GLU A 1 84 ? 3.927 8.821 -7.522 1.00 95.62 84 GLU A O 1
ATOM 667 N N . LEU A 1 85 ? 5.152 9.026 -5.637 1.00 96.38 85 LEU A N 1
ATOM 668 C CA . LEU A 1 85 ? 4.408 8.020 -4.888 1.00 96.38 85 LEU A CA 1
ATOM 669 C C . LEU A 1 85 ? 2.931 8.404 -4.764 1.00 96.38 85 LEU A C 1
ATOM 671 O O . LEU A 1 85 ? 2.046 7.567 -4.965 1.00 96.38 85 LEU A O 1
ATOM 675 N N . ARG A 1 86 ? 2.638 9.687 -4.507 1.00 97.25 86 ARG A N 1
ATOM 676 C CA . ARG A 1 86 ? 1.257 10.191 -4.499 1.00 97.25 86 ARG A CA 1
ATOM 677 C C . ARG A 1 86 ? 0.551 9.907 -5.826 1.00 97.25 86 ARG A C 1
ATOM 679 O O . ARG A 1 86 ? -0.554 9.368 -5.821 1.00 97.25 86 ARG A O 1
ATOM 686 N N . HIS A 1 87 ? 1.186 10.226 -6.951 1.00 97.19 87 HIS A N 1
ATOM 687 C CA . HIS A 1 87 ? 0.605 10.011 -8.275 1.00 97.19 87 HIS A 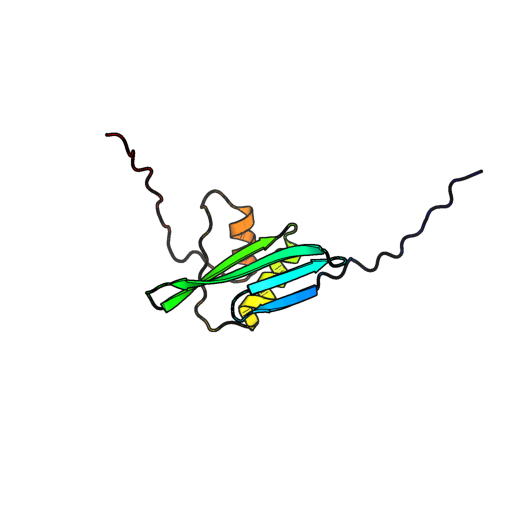CA 1
ATOM 688 C C . HIS A 1 87 ? 0.389 8.518 -8.593 1.00 97.19 87 HIS A C 1
ATOM 690 O O . HIS A 1 87 ? -0.611 8.155 -9.215 1.00 97.19 87 HIS A O 1
ATOM 696 N N . GLN A 1 88 ? 1.278 7.629 -8.139 1.00 97.94 88 GLN A N 1
ATOM 697 C CA . GLN A 1 88 ? 1.105 6.178 -8.284 1.00 97.94 88 GLN A CA 1
ATOM 698 C C . GLN A 1 88 ? -0.133 5.662 -7.520 1.00 97.94 88 GLN A C 1
ATOM 700 O O . GLN A 1 88 ? -0.933 4.885 -8.058 1.00 97.94 88 GLN A O 1
ATOM 705 N N . TRP A 1 89 ? -0.365 6.145 -6.295 1.00 98.25 89 TRP A N 1
ATOM 706 C CA . TRP A 1 89 ? -1.580 5.820 -5.540 1.00 98.25 89 TRP A CA 1
ATOM 707 C C . TRP A 1 89 ? -2.847 6.407 -6.174 1.00 98.25 89 TRP A C 1
ATOM 709 O O . TRP A 1 89 ? -3.866 5.716 -6.252 1.00 98.25 89 TRP A O 1
ATOM 719 N N . GLU A 1 90 ? -2.793 7.641 -6.679 1.00 97.75 90 GLU A N 1
ATOM 720 C CA . GLU A 1 90 ? -3.915 8.276 -7.388 1.00 97.75 90 GLU A CA 1
ATOM 721 C C . GLU A 1 90 ? -4.322 7.483 -8.637 1.00 97.75 90 GLU A C 1
ATOM 723 O O . GLU A 1 90 ? -5.502 7.186 -8.832 1.00 97.75 90 GLU A O 1
ATOM 728 N N . ARG A 1 91 ? -3.347 7.029 -9.436 1.00 96.81 91 ARG A N 1
ATOM 729 C CA . ARG A 1 91 ? -3.579 6.125 -10.579 1.00 96.81 91 ARG A CA 1
ATOM 730 C C . ARG A 1 91 ? -4.208 4.794 -10.179 1.00 96.81 91 ARG A C 1
ATOM 732 O O . ARG A 1 91 ? -4.968 4.217 -10.954 1.00 96.81 91 ARG A O 1
ATOM 739 N N . SER A 1 92 ? -3.921 4.328 -8.967 1.00 97.06 92 SER A N 1
ATOM 740 C CA . SER A 1 92 ? -4.513 3.120 -8.384 1.00 97.06 92 SER A CA 1
ATOM 741 C C . SER A 1 92 ? -5.921 3.352 -7.807 1.00 97.06 92 SER A C 1
ATOM 743 O O . SER A 1 92 ? -6.541 2.419 -7.298 1.00 97.06 92 SER A O 1
ATOM 745 N N . GLY A 1 93 ? -6.452 4.577 -7.904 1.00 97.31 93 GLY A N 1
ATOM 746 C CA . GLY A 1 93 ? -7.810 4.939 -7.496 1.00 97.31 93 GLY A CA 1
ATOM 747 C C . GLY A 1 93 ? -7.925 5.513 -6.083 1.00 97.31 93 GLY A C 1
ATOM 748 O O . GLY A 1 93 ? -9.041 5.629 -5.573 1.00 97.31 93 GLY A O 1
ATOM 749 N N . PHE A 1 94 ? -6.809 5.861 -5.438 1.00 98.06 94 PHE A N 1
ATOM 750 C CA . PHE A 1 94 ? -6.837 6.600 -4.177 1.00 98.06 94 PHE A CA 1
ATOM 751 C C . PHE A 1 94 ? -7.075 8.091 -4.419 1.00 98.06 94 PHE A C 1
ATOM 753 O O . PHE A 1 94 ? -6.764 8.641 -5.470 1.00 98.06 94 PHE A O 1
ATOM 760 N N . THR A 1 95 ? -7.607 8.761 -3.403 1.00 97.38 95 THR A N 1
ATOM 761 C CA . THR A 1 95 ? -7.801 10.214 -3.387 1.00 97.38 95 THR A CA 1
ATOM 762 C C . THR A 1 95 ? -7.342 10.768 -2.047 1.00 97.38 95 THR A C 1
ATOM 764 O O . THR A 1 95 ? -7.449 10.078 -1.029 1.00 97.38 95 THR A O 1
ATOM 767 N N . THR A 1 96 ? -6.891 12.022 -2.002 1.00 95.88 96 THR A N 1
ATOM 768 C CA . THR A 1 96 ? -6.549 12.681 -0.733 1.00 95.88 96 THR A CA 1
ATOM 769 C C . THR A 1 96 ? -7.770 12.750 0.188 1.00 95.88 96 THR A C 1
ATOM 771 O O . THR A 1 96 ? -8.742 13.436 -0.113 1.00 95.88 96 THR A O 1
ATOM 774 N N . GLY A 1 97 ? -7.716 12.048 1.323 1.00 93.25 97 GLY A N 1
ATOM 775 C CA . GLY A 1 97 ? -8.768 12.092 2.346 1.00 93.25 97 GLY A CA 1
ATOM 776 C C . GLY A 1 97 ? -8.498 13.123 3.445 1.00 93.25 97 GLY A C 1
ATOM 777 O O . GLY A 1 97 ? -9.383 13.892 3.810 1.00 93.25 97 GLY A O 1
ATOM 778 N N . ARG A 1 98 ? -7.269 13.151 3.974 1.00 93.81 98 ARG A N 1
ATOM 779 C CA . ARG A 1 98 ? -6.814 14.101 5.001 1.00 93.81 98 ARG A CA 1
ATOM 780 C C . ARG A 1 98 ? -5.318 14.371 4.865 1.00 93.81 98 ARG A C 1
ATOM 782 O O . ARG A 1 98 ? -4.616 13.586 4.236 1.00 93.81 98 ARG A O 1
ATOM 789 N N . ARG A 1 99 ? -4.853 15.449 5.496 1.00 94.12 99 ARG A N 1
ATOM 790 C CA . ARG A 1 99 ? -3.430 15.732 5.722 1.00 94.12 99 ARG A CA 1
ATOM 791 C C . ARG A 1 99 ? -3.089 15.459 7.180 1.00 94.12 99 ARG A C 1
ATOM 793 O O . ARG A 1 99 ? -3.892 15.770 8.061 1.00 94.12 99 ARG A O 1
ATOM 800 N N . GLU A 1 100 ? -1.929 14.865 7.407 1.00 91.56 100 GLU A N 1
ATOM 801 C CA . GLU A 1 100 ? -1.375 14.601 8.734 1.00 91.56 100 GLU A CA 1
ATOM 802 C C . GLU A 1 100 ? -0.097 15.425 8.888 1.00 91.56 100 GLU A C 1
ATOM 804 O O . GLU A 1 100 ? 0.595 15.673 7.905 1.00 91.56 100 GLU A O 1
ATOM 809 N N . TRP A 1 101 ? 0.175 15.896 10.103 1.00 89.19 101 TRP A N 1
ATOM 810 C CA . TRP A 1 101 ? 1.343 16.721 10.395 1.00 89.19 101 TRP A CA 1
ATOM 811 C C . TRP A 1 101 ? 2.301 15.934 11.273 1.00 89.19 101 TRP A C 1
ATOM 813 O O . TRP A 1 101 ? 1.908 15.439 12.331 1.00 89.19 101 TRP A O 1
ATOM 823 N N . GLU A 1 102 ? 3.556 15.854 10.850 1.00 85.50 102 GLU A N 1
ATOM 824 C CA . GLU A 1 102 ? 4.636 15.331 11.674 1.00 85.50 102 GLU A CA 1
ATOM 825 C C . GLU A 1 102 ? 5.222 16.470 12.509 1.00 85.50 102 GLU A C 1
ATOM 827 O O . GLU A 1 102 ? 5.510 17.555 12.001 1.00 85.50 102 GLU A O 1
ATOM 832 N N . LEU A 1 103 ? 5.368 16.240 13.814 1.00 86.94 103 LEU A N 1
ATOM 833 C CA . LEU A 1 103 ? 5.966 17.207 14.724 1.00 86.94 103 LEU A CA 1
ATOM 834 C C . LEU A 1 103 ? 7.345 16.712 15.143 1.00 86.94 103 LEU A C 1
ATOM 836 O O . LEU A 1 103 ? 7.470 15.666 15.779 1.00 86.94 103 LEU A O 1
ATOM 840 N N . LEU A 1 104 ? 8.375 17.502 14.848 1.00 89.81 104 LEU A N 1
ATOM 841 C CA . LEU A 1 104 ? 9.691 17.297 15.433 1.00 89.81 104 LEU A CA 1
ATOM 842 C C . LEU A 1 104 ? 9.653 17.776 16.888 1.00 89.81 104 LEU A C 1
ATOM 844 O O . LEU A 1 104 ? 9.641 18.977 17.152 1.00 89.81 104 LEU A O 1
ATOM 848 N N . VAL A 1 105 ? 9.613 16.835 17.830 1.00 91.38 105 VAL A N 1
ATOM 849 C CA . VAL A 1 105 ? 9.661 17.129 19.267 1.00 91.38 105 VAL A CA 1
ATOM 850 C C . VAL A 1 105 ? 11.097 16.940 19.758 1.00 91.38 105 VAL A C 1
ATOM 852 O O . VAL A 1 105 ? 11.593 15.813 19.735 1.00 91.38 105 VAL A O 1
ATOM 855 N N . PRO A 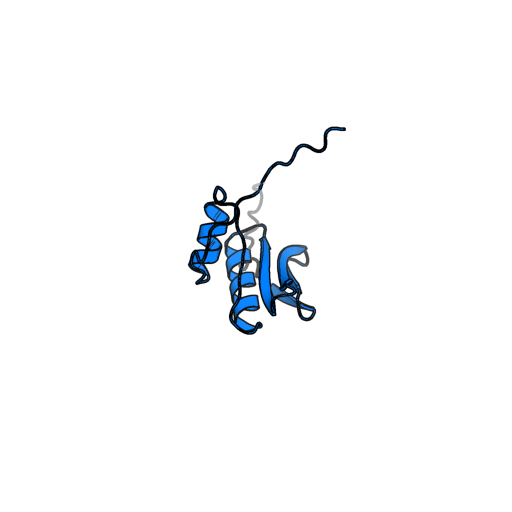1 106 ? 11.789 18.005 20.202 1.00 91.00 106 PRO A N 1
ATOM 856 C CA . PRO A 1 106 ? 13.113 17.870 20.792 1.00 91.00 106 PRO A CA 1
ATOM 857 C C . PRO A 1 106 ? 13.058 16.998 22.048 1.00 91.00 106 PRO A C 1
ATOM 859 O O . PRO A 1 106 ? 12.240 17.228 22.933 1.00 91.00 106 PRO A O 1
ATOM 862 N N . THR A 1 107 ? 13.965 16.033 22.153 1.00 89.62 107 THR A N 1
ATOM 863 C CA . THR A 1 107 ? 14.099 15.151 23.324 1.00 89.62 107 THR A CA 1
ATOM 864 C C . THR A 1 107 ? 15.240 15.606 24.239 1.00 89.62 107 THR A C 1
ATOM 866 O O . THR A 1 107 ? 15.947 14.772 24.803 1.00 89.62 107 THR A O 1
ATOM 869 N N . GLY A 1 108 ? 15.495 16.919 24.310 1.00 84.12 108 GLY A N 1
ATOM 870 C CA . GLY A 1 108 ? 16.504 17.471 25.219 1.00 84.12 108 GLY A CA 1
ATOM 871 C C . GLY A 1 108 ? 16.202 17.103 26.681 1.00 84.12 108 GLY A C 1
ATOM 872 O O . GLY A 1 108 ? 15.054 16.768 26.979 1.00 84.12 108 GLY A O 1
ATOM 873 N N . PRO A 1 109 ? 17.213 17.115 27.568 1.00 68.12 109 PRO A N 1
ATOM 874 C CA . PRO A 1 109 ? 17.000 16.867 28.992 1.00 68.12 109 PRO A CA 1
ATOM 875 C C . PRO A 1 109 ? 16.052 17.889 29.630 1.00 68.12 109 PRO A C 1
ATOM 877 O O . PRO A 1 109 ? 16.038 19.057 29.172 1.00 68.12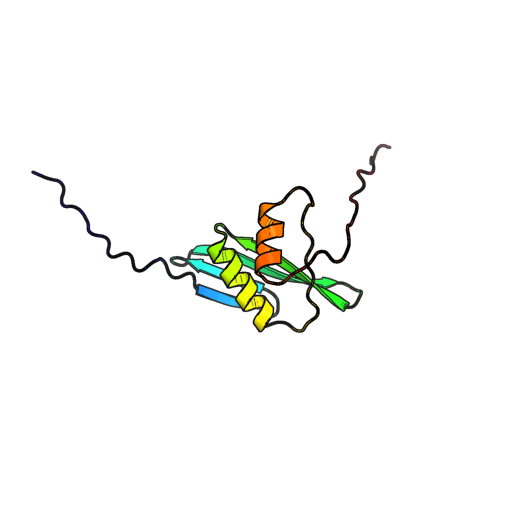 109 PRO A O 1
#